Protein AF-B7G4I9-F1 (afdb_monomer_lite)

pLDDT: mean 81.18, std 22.66, range [31.83, 98.69]

Structure (mmCIF, N/CA/C/O backbone):
data_AF-B7G4I9-F1
#
_entry.id   AF-B7G4I9-F1
#
loop_
_atom_site.group_PDB
_atom_site.id
_atom_site.type_symbol
_atom_site.label_atom_id
_atom_site.label_alt_id
_atom_site.label_comp_id
_atom_site.label_asym_id
_atom_site.label_entity_id
_atom_site.label_seq_id
_atom_site.pdbx_PDB_ins_code
_atom_site.Cartn_x
_atom_site.Cartn_y
_atom_site.Cartn_z
_atom_site.occupancy
_atom_site.B_iso_or_equiv
_atom_site.auth_seq_id
_atom_site.auth_comp_id
_atom_site.auth_asym_id
_atom_site.auth_atom_id
_atom_site.pdbx_PDB_model_num
ATOM 1 N N . VAL A 1 1 ? 1.078 -24.962 -14.896 1.00 43.16 1 VAL A N 1
ATOM 2 C CA . VAL A 1 1 ? 1.501 -23.550 -15.041 1.00 43.16 1 VAL A CA 1
ATOM 3 C C . VAL A 1 1 ? 2.327 -23.200 -13.811 1.00 43.16 1 VAL A C 1
ATOM 5 O O . VAL A 1 1 ? 1.809 -22.652 -12.850 1.00 43.16 1 VAL A O 1
ATOM 8 N N . GLN A 1 2 ? 3.568 -23.675 -13.799 1.00 47.50 2 GLN A N 1
ATOM 9 C CA . GLN A 1 2 ? 4.625 -23.309 -12.852 1.00 47.50 2 GLN A CA 1
ATOM 10 C C . GLN A 1 2 ? 5.621 -22.453 -13.649 1.00 47.50 2 GLN A C 1
ATOM 12 O O . GLN A 1 2 ? 5.645 -22.581 -14.870 1.00 47.50 2 GLN A O 1
ATOM 17 N N . ASP A 1 3 ? 6.366 -21.581 -12.974 1.00 49.75 3 ASP A N 1
ATOM 18 C CA . ASP A 1 3 ? 7.428 -20.715 -13.525 1.00 49.75 3 ASP A CA 1
ATOM 19 C C . ASP A 1 3 ? 7.000 -19.324 -14.015 1.00 49.75 3 ASP A C 1
ATOM 21 O O . ASP A 1 3 ? 7.321 -18.881 -15.114 1.00 49.75 3 ASP A O 1
ATOM 25 N N . ARG A 1 4 ? 6.317 -18.570 -13.147 1.00 57.78 4 ARG A N 1
ATOM 26 C CA . ARG A 1 4 ? 6.588 -17.127 -13.076 1.00 57.78 4 ARG A CA 1
ATOM 27 C C . ARG A 1 4 ? 7.514 -16.929 -11.882 1.00 57.78 4 ARG A C 1
ATOM 29 O O . ARG A 1 4 ? 7.086 -17.221 -10.766 1.00 57.78 4 ARG A O 1
ATOM 36 N N . ASP A 1 5 ? 8.748 -16.481 -12.116 1.00 70.38 5 ASP A N 1
ATOM 37 C CA . ASP A 1 5 ? 9.688 -16.072 -11.063 1.00 70.38 5 ASP A CA 1
ATOM 38 C C . ASP A 1 5 ? 9.127 -14.833 -10.358 1.00 70.38 5 ASP A C 1
ATOM 40 O O . ASP A 1 5 ? 9.425 -13.685 -10.681 1.00 70.38 5 ASP A O 1
ATOM 44 N N . ALA A 1 6 ? 8.210 -15.089 -9.432 1.00 77.56 6 ALA A N 1
ATOM 45 C CA . ALA A 1 6 ? 7.468 -14.087 -8.702 1.00 77.56 6 ALA A CA 1
ATOM 46 C C . ALA A 1 6 ? 7.761 -14.251 -7.215 1.00 77.56 6 ALA A C 1
ATOM 48 O O . ALA A 1 6 ? 7.546 -15.324 -6.643 1.00 77.56 6 ALA A O 1
ATOM 49 N N . ILE A 1 7 ? 8.205 -13.177 -6.566 1.00 86.94 7 ILE A N 1
ATOM 50 C CA . ILE A 1 7 ? 8.358 -13.164 -5.111 1.00 86.94 7 ILE A CA 1
ATOM 51 C C . ILE A 1 7 ? 7.069 -12.616 -4.515 1.00 86.94 7 ILE A C 1
ATOM 53 O O . ILE A 1 7 ? 6.630 -11.518 -4.857 1.00 86.94 7 ILE A O 1
ATOM 57 N N . LYS A 1 8 ? 6.474 -13.384 -3.601 1.00 91.81 8 LYS A N 1
ATOM 58 C CA . LYS A 1 8 ? 5.263 -12.996 -2.878 1.00 91.81 8 LYS A CA 1
ATOM 59 C C . LYS A 1 8 ? 5.568 -12.716 -1.419 1.00 91.81 8 LYS A C 1
ATOM 61 O O . LYS A 1 8 ? 6.293 -13.478 -0.777 1.00 91.81 8 LYS A O 1
ATOM 66 N N . LYS A 1 9 ? 4.990 -11.644 -0.885 1.00 94.25 9 LYS A N 1
ATOM 67 C CA . LYS A 1 9 ? 5.082 -11.314 0.536 1.00 94.25 9 LYS A CA 1
ATOM 68 C C . LYS A 1 9 ? 3.826 -10.613 1.029 1.00 94.25 9 LYS A C 1
ATOM 70 O O . LYS A 1 9 ? 3.334 -9.688 0.393 1.00 94.25 9 LYS A O 1
ATOM 75 N N . THR A 1 10 ? 3.370 -11.023 2.206 1.00 97.44 10 THR A N 1
ATOM 76 C CA . THR A 1 10 ? 2.261 -10.392 2.922 1.00 97.44 10 THR A CA 1
ATOM 77 C C . THR A 1 10 ? 2.801 -9.564 4.079 1.00 97.44 10 THR A C 1
ATOM 79 O O . THR A 1 10 ? 3.671 -10.013 4.829 1.00 97.44 10 THR A O 1
ATOM 82 N N . PHE A 1 11 ? 2.275 -8.356 4.227 1.00 97.88 11 PHE A N 1
ATOM 83 C CA . PHE A 1 11 ? 2.570 -7.437 5.315 1.00 97.88 11 PHE A CA 1
ATOM 84 C C . PHE A 1 11 ? 1.297 -7.175 6.111 1.00 97.88 11 PHE A C 1
ATOM 86 O O . PHE A 1 11 ? 0.255 -6.857 5.541 1.00 97.88 11 PHE A O 1
ATOM 93 N N . GLN A 1 12 ? 1.404 -7.292 7.432 1.00 98.38 12 GLN A N 1
ATOM 94 C CA . GLN A 1 12 ? 0.330 -6.989 8.367 1.00 98.38 12 GLN A CA 1
ATOM 95 C C . GLN A 1 12 ? 0.708 -5.751 9.178 1.00 98.38 12 GLN A C 1
ATOM 97 O O . GLN A 1 12 ? 1.764 -5.716 9.810 1.00 98.38 12 GLN A O 1
ATOM 102 N N . PHE A 1 13 ? -0.165 -4.752 9.169 1.00 98.12 13 PHE A N 1
ATOM 103 C CA . PHE A 1 13 ? -0.029 -3.508 9.920 1.00 98.12 13 PHE A CA 1
ATOM 104 C C . PHE A 1 13 ? -1.080 -3.443 11.036 1.00 98.12 13 PHE A C 1
ATOM 106 O O . PHE A 1 13 ? -1.977 -4.289 11.110 1.00 98.12 13 PHE A O 1
ATOM 113 N N . ALA A 1 14 ? -0.975 -2.447 11.920 1.00 98.31 14 ALA A N 1
ATOM 114 C CA . ALA A 1 14 ? -1.944 -2.288 13.007 1.00 98.31 14 ALA A CA 1
ATOM 115 C C . ALA A 1 14 ? -3.305 -1.769 12.507 1.00 98.31 14 ALA A C 1
ATOM 117 O O . ALA A 1 14 ? -4.344 -2.147 13.039 1.00 98.31 14 ALA A O 1
ATOM 118 N N . ASP A 1 15 ? -3.305 -0.929 11.469 1.00 97.88 15 ASP A N 1
ATOM 119 C CA . ASP A 1 15 ? -4.496 -0.279 10.923 1.00 97.88 15 ASP A CA 1
ATOM 120 C C . ASP A 1 15 ? -4.323 0.058 9.427 1.00 97.88 15 ASP A C 1
ATOM 122 O O . ASP A 1 15 ? -3.248 -0.116 8.842 1.00 97.88 15 ASP A O 1
ATOM 126 N N . PHE A 1 16 ? -5.404 0.530 8.800 1.00 98.38 16 PHE A N 1
ATOM 127 C CA . PHE A 1 16 ? -5.409 0.934 7.391 1.00 98.38 16 PHE A CA 1
ATOM 128 C C . PHE A 1 16 ? -4.489 2.129 7.101 1.00 98.38 16 PHE A C 1
ATOM 130 O O . PHE A 1 16 ? -3.867 2.175 6.044 1.00 98.38 16 PHE A O 1
ATOM 137 N N . SER A 1 17 ? -4.364 3.083 8.028 1.00 98.62 17 SER A N 1
ATOM 138 C CA . SER A 1 17 ? -3.535 4.278 7.827 1.00 98.62 17 SER A CA 1
ATOM 139 C C . SER A 1 17 ? -2.062 3.899 7.660 1.00 98.62 17 SER A C 1
ATOM 141 O O . SER A 1 17 ? -1.382 4.380 6.752 1.00 98.62 17 SER A O 1
ATOM 143 N N . GLN A 1 18 ? -1.577 2.961 8.475 1.00 98.69 18 GLN A N 1
ATOM 144 C CA . GLN A 1 18 ? -0.210 2.450 8.385 1.00 98.69 18 GLN A CA 1
ATOM 145 C C . GLN A 1 18 ? 0.033 1.648 7.102 1.00 98.69 18 GLN A C 1
ATOM 147 O O . GLN A 1 18 ? 1.062 1.852 6.449 1.00 98.69 18 GLN A O 1
ATOM 152 N N . ALA A 1 19 ? -0.917 0.791 6.712 1.00 98.56 19 ALA A N 1
ATOM 153 C CA . ALA A 1 19 ? -0.854 0.057 5.449 1.00 98.56 19 ALA A CA 1
ATOM 154 C C . ALA A 1 19 ? -0.799 1.014 4.246 1.00 98.56 19 ALA A C 1
ATOM 156 O O . ALA A 1 19 ? 0.082 0.897 3.391 1.00 98.56 19 ALA A O 1
ATOM 157 N N . TRP A 1 20 ? -1.669 2.026 4.225 1.00 98.44 20 TRP A N 1
ATOM 158 C CA . TRP A 1 20 ? -1.711 3.019 3.157 1.00 98.44 20 TRP A CA 1
ATOM 159 C C . TRP A 1 20 ? -0.454 3.895 3.107 1.00 98.44 20 TRP A C 1
ATOM 161 O O . TRP A 1 20 ? 0.060 4.191 2.026 1.00 98.44 20 TRP A O 1
ATOM 171 N N . ALA A 1 21 ? 0.096 4.274 4.263 1.00 98.50 21 ALA A N 1
ATOM 172 C CA . ALA A 1 21 ? 1.342 5.031 4.334 1.00 98.50 21 ALA A CA 1
ATOM 173 C C . ALA A 1 21 ? 2.531 4.225 3.786 1.00 98.50 21 ALA A C 1
ATOM 175 O O . ALA A 1 21 ? 3.402 4.784 3.116 1.00 98.50 21 ALA A O 1
ATOM 176 N N . PHE A 1 22 ? 2.570 2.917 4.057 1.00 98.31 22 PHE A N 1
ATOM 177 C CA . PHE A 1 22 ? 3.546 2.010 3.458 1.00 98.31 22 PHE A CA 1
ATOM 178 C C . PHE A 1 22 ? 3.382 1.954 1.933 1.00 98.31 22 PHE A C 1
ATOM 180 O O . PHE A 1 22 ? 4.339 2.257 1.221 1.00 98.31 22 PHE A O 1
ATOM 187 N N . MET A 1 23 ? 2.170 1.678 1.438 1.00 98.00 23 MET A N 1
ATOM 188 C CA . MET A 1 23 ? 1.883 1.604 -0.001 1.00 98.00 23 MET A CA 1
ATOM 189 C C . MET A 1 23 ? 2.228 2.911 -0.726 1.00 98.00 23 MET A C 1
ATOM 191 O O . MET A 1 23 ? 2.899 2.882 -1.753 1.00 98.00 23 MET A O 1
ATOM 195 N N . SER A 1 24 ? 1.861 4.064 -0.163 1.00 98.19 24 SER A N 1
ATOM 196 C CA . SER A 1 24 ? 2.142 5.379 -0.757 1.00 98.19 24 SER A CA 1
ATOM 197 C C . SER A 1 24 ? 3.642 5.622 -0.951 1.00 98.19 24 SER A C 1
ATOM 199 O O . SER A 1 24 ? 4.061 6.097 -2.003 1.00 98.19 24 SER A O 1
ATOM 201 N N . ARG A 1 25 ? 4.479 5.259 0.033 1.00 98.00 25 ARG A N 1
ATOM 202 C CA . ARG A 1 25 ? 5.943 5.371 -0.108 1.00 98.00 25 ARG A CA 1
ATOM 203 C C . ARG A 1 25 ? 6.498 4.371 -1.119 1.00 98.00 25 ARG A C 1
ATOM 205 O O . ARG A 1 25 ? 7.378 4.728 -1.898 1.00 98.00 25 ARG A O 1
ATOM 212 N N . SER A 1 26 ? 5.981 3.143 -1.119 1.00 96.69 26 SER A N 1
ATOM 213 C CA . SER A 1 26 ? 6.368 2.116 -2.088 1.00 96.69 26 SER A CA 1
ATOM 214 C C . SER A 1 26 ? 6.030 2.517 -3.525 1.00 96.69 26 SER A C 1
ATOM 216 O O . SER A 1 26 ? 6.851 2.284 -4.402 1.00 96.69 26 SER A O 1
ATOM 218 N N . ALA A 1 27 ? 4.891 3.176 -3.765 1.00 96.25 27 ALA A N 1
ATOM 219 C CA . ALA A 1 27 ? 4.502 3.661 -5.091 1.00 96.25 27 ALA A CA 1
ATOM 220 C C . ALA A 1 27 ? 5.491 4.699 -5.648 1.00 96.25 27 ALA A C 1
ATOM 222 O O . ALA A 1 27 ? 5.883 4.615 -6.806 1.00 96.25 27 ALA A O 1
ATOM 223 N 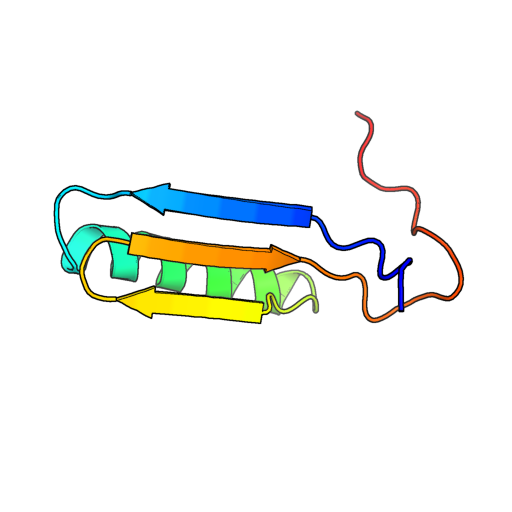N . LEU A 1 28 ? 5.962 5.632 -4.810 1.00 96.94 28 LEU A N 1
ATOM 224 C CA . LEU A 1 28 ? 6.976 6.615 -5.217 1.00 96.94 28 LEU A CA 1
ATOM 225 C C . LEU A 1 28 ? 8.305 5.950 -5.599 1.00 96.94 28 LEU A C 1
ATOM 227 O O . LEU A 1 28 ? 8.981 6.393 -6.527 1.00 96.94 28 LEU A O 1
ATOM 231 N N . LEU A 1 29 ? 8.691 4.896 -4.875 1.00 93.69 29 LEU A N 1
ATOM 232 C CA . LEU A 1 29 ? 9.901 4.141 -5.186 1.00 93.69 29 LEU A CA 1
ATOM 233 C C . LEU A 1 29 ? 9.735 3.317 -6.469 1.00 93.69 29 LEU A C 1
ATOM 235 O O . LEU A 1 29 ? 10.638 3.330 -7.298 1.00 93.69 29 LEU A O 1
ATOM 239 N N . ALA A 1 30 ? 8.592 2.648 -6.629 1.00 91.88 30 ALA A N 1
ATOM 240 C CA . ALA A 1 30 ? 8.246 1.881 -7.821 1.00 91.88 30 ALA A CA 1
ATOM 241 C C . ALA A 1 30 ? 8.309 2.752 -9.083 1.00 91.88 30 ALA A C 1
ATOM 243 O O . ALA A 1 30 ? 8.945 2.362 -10.056 1.00 91.88 30 ALA A O 1
ATOM 244 N N . GLU A 1 31 ? 7.758 3.967 -9.022 1.00 92.50 31 GLU A N 1
ATOM 245 C CA . GLU A 1 31 ? 7.809 4.927 -10.128 1.00 92.50 31 GLU A CA 1
ATOM 246 C C . GLU A 1 31 ? 9.243 5.366 -10.444 1.00 92.50 31 GLU A C 1
ATOM 248 O O . GLU A 1 31 ? 9.674 5.350 -11.592 1.00 92.50 31 GLU A O 1
ATOM 253 N N . LYS A 1 32 ? 10.036 5.695 -9.416 1.00 93.94 32 LYS A N 1
ATOM 254 C CA . LYS A 1 32 ? 11.450 6.057 -9.603 1.00 93.94 32 LYS A CA 1
ATOM 255 C C . LYS A 1 32 ? 12.270 4.921 -10.229 1.00 93.94 32 LYS A C 1
ATOM 257 O O . LYS A 1 32 ? 13.275 5.189 -10.885 1.00 93.94 32 LYS A O 1
ATOM 262 N N . MET A 1 33 ? 11.895 3.675 -9.958 1.00 90.25 33 MET A N 1
ATOM 263 C CA . MET A 1 33 ? 12.565 2.478 -10.463 1.00 90.25 33 MET A CA 1
ATOM 264 C C . MET A 1 33 ? 12.004 1.989 -11.803 1.00 90.25 33 MET A C 1
ATOM 266 O O . MET A 1 33 ? 12.555 1.029 -12.332 1.00 90.25 33 MET A O 1
ATOM 270 N N . ASP A 1 34 ? 10.941 2.618 -12.317 1.00 89.12 34 ASP A N 1
ATOM 271 C CA . ASP A 1 34 ? 10.152 2.135 -13.458 1.00 89.12 34 ASP A CA 1
ATOM 272 C C . ASP A 1 34 ? 9.782 0.645 -13.316 1.00 89.12 34 ASP A C 1
ATOM 274 O O . ASP A 1 34 ? 9.937 -0.176 -14.219 1.00 89.12 34 ASP A O 1
ATOM 278 N N . HIS A 1 35 ? 9.384 0.263 -12.098 1.00 87.19 35 HIS A N 1
ATOM 279 C CA . HIS A 1 35 ? 9.103 -1.120 -11.74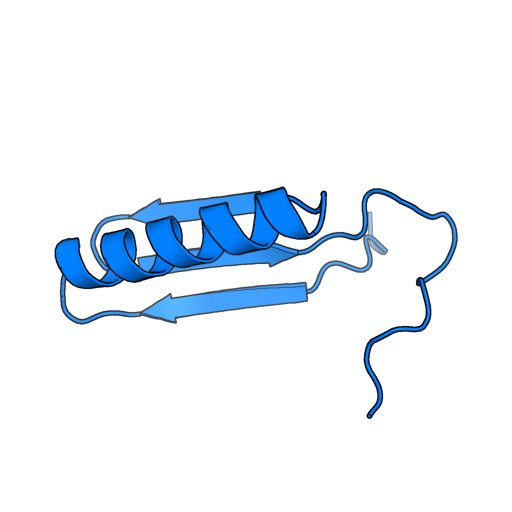3 1.00 87.19 35 HIS A CA 1
ATOM 280 C C . HIS A 1 35 ? 7.931 -1.210 -10.770 1.00 87.19 35 HIS A C 1
ATOM 282 O O . HIS A 1 35 ? 8.077 -1.007 -9.559 1.00 87.19 35 HIS A O 1
ATOM 288 N N . HIS A 1 36 ? 6.754 -1.531 -11.303 1.00 91.62 36 HIS A N 1
ATOM 289 C CA . HIS A 1 36 ? 5.506 -1.515 -10.546 1.00 91.62 36 HIS A CA 1
ATOM 290 C C . HIS A 1 36 ? 5.174 -2.893 -9.954 1.00 91.62 36 HIS A C 1
ATOM 292 O O . HIS A 1 36 ? 5.243 -3.902 -10.657 1.00 91.62 36 HIS A O 1
ATOM 298 N N . PRO A 1 37 ? 4.795 -2.965 -8.664 1.00 92.06 37 PRO A N 1
ATOM 299 C CA . PRO A 1 37 ? 4.337 -4.205 -8.055 1.00 92.06 37 PRO A CA 1
ATOM 300 C C . PRO A 1 37 ? 2.911 -4.556 -8.489 1.00 92.06 37 PRO A C 1
ATOM 302 O O . PRO A 1 37 ? 2.085 -3.677 -8.735 1.00 92.06 37 PRO A O 1
ATOM 305 N N . GLU A 1 38 ? 2.575 -5.841 -8.428 1.00 93.12 38 GLU A N 1
ATOM 306 C CA . GLU A 1 38 ? 1.187 -6.264 -8.269 1.00 93.12 38 GLU A CA 1
ATOM 307 C C . GLU A 1 38 ? 0.887 -6.365 -6.772 1.00 93.12 38 GLU A C 1
ATOM 309 O O . GLU A 1 38 ? 1.638 -6.989 -6.019 1.00 93.12 38 GLU A O 1
ATOM 314 N N . TRP A 1 39 ? -0.205 -5.768 -6.304 1.00 95.62 39 TRP A N 1
ATOM 315 C CA . TRP A 1 39 ? -0.590 -5.884 -4.899 1.00 95.62 39 TRP A CA 1
ATOM 316 C C . TRP A 1 39 ? -2.098 -5.960 -4.686 1.00 95.62 39 TRP A C 1
ATOM 318 O O . TRP A 1 39 ? -2.899 -5.585 -5.542 1.00 95.62 39 TRP A O 1
ATOM 328 N N . PHE A 1 40 ? -2.473 -6.430 -3.505 1.00 97.38 40 PHE A N 1
ATOM 329 C CA . PHE A 1 40 ? -3.834 -6.443 -2.995 1.00 97.38 40 PHE A CA 1
ATOM 330 C C . PHE A 1 40 ? -3.821 -5.909 -1.563 1.00 97.38 40 PHE A C 1
ATOM 332 O O . PHE A 1 40 ? -2.976 -6.299 -0.758 1.00 97.38 40 PHE A O 1
ATOM 339 N N . ASN A 1 41 ? -4.740 -5.002 -1.235 1.00 98.06 41 ASN A N 1
ATOM 340 C CA . ASN A 1 41 ? -4.866 -4.451 0.110 1.00 98.06 41 ASN A CA 1
ATOM 341 C C . ASN A 1 41 ? -6.296 -4.604 0.627 1.00 98.06 41 ASN A C 1
ATOM 343 O O . ASN A 1 41 ? -7.251 -4.223 -0.046 1.00 98.06 41 ASN A O 1
ATOM 347 N N . VAL A 1 42 ? -6.420 -5.114 1.854 1.00 98.25 42 VAL A N 1
ATOM 348 C CA . VAL A 1 42 ? -7.663 -5.125 2.631 1.00 98.25 42 VAL A CA 1
ATOM 349 C C . VAL A 1 42 ? -7.343 -4.627 4.030 1.00 98.25 42 VAL A C 1
ATOM 351 O O . VAL A 1 42 ? -6.632 -5.285 4.787 1.00 98.25 42 VAL A O 1
ATOM 354 N N . TYR A 1 43 ? -7.880 -3.456 4.377 1.00 97.88 43 TYR A N 1
ATOM 355 C CA . TYR A 1 43 ? -7.646 -2.796 5.662 1.00 97.88 43 TYR A CA 1
ATOM 356 C C . TYR A 1 43 ? -6.142 -2.728 5.998 1.00 97.88 43 TYR A C 1
ATOM 358 O O . TYR A 1 43 ? -5.380 -2.058 5.303 1.00 97.88 43 TYR A O 1
ATOM 366 N N . SER A 1 44 ? -5.699 -3.429 7.037 1.00 97.75 44 SER A N 1
ATOM 367 C CA . SER A 1 44 ? -4.323 -3.412 7.522 1.00 97.75 44 SER A CA 1
ATOM 368 C C . SER A 1 44 ? -3.420 -4.491 6.910 1.00 97.75 44 SER A C 1
ATOM 370 O O . SER A 1 44 ? -2.261 -4.603 7.306 1.00 97.75 44 SER A O 1
ATOM 372 N N . THR A 1 45 ? -3.909 -5.265 5.940 1.00 98.31 45 THR A N 1
ATOM 373 C CA . THR A 1 45 ? -3.144 -6.319 5.259 1.00 98.31 45 THR A CA 1
ATOM 374 C C . THR A 1 45 ? -2.799 -5.901 3.833 1.00 98.31 45 THR A C 1
ATOM 376 O O . THR A 1 45 ? -3.673 -5.470 3.079 1.00 98.31 45 THR A O 1
ATOM 379 N N . VAL A 1 46 ? -1.530 -6.039 3.445 1.00 98.38 46 VAL A N 1
ATOM 380 C CA . VAL A 1 46 ? -1.047 -5.786 2.079 1.00 98.38 46 VAL A CA 1
ATOM 381 C C . VAL A 1 46 ? -0.317 -7.022 1.570 1.00 98.38 46 VAL A C 1
ATOM 383 O O . VAL A 1 46 ? 0.705 -7.421 2.124 1.00 98.38 46 VAL A O 1
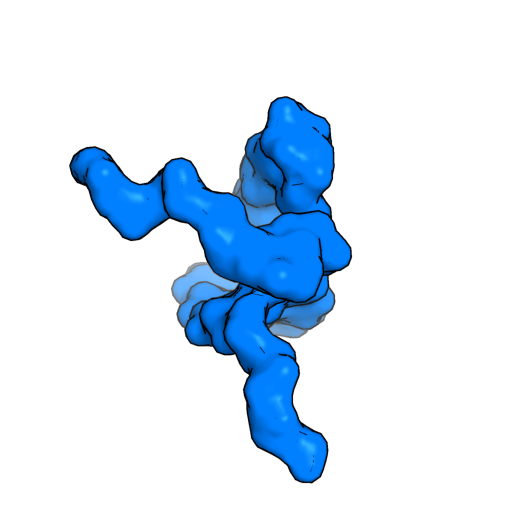ATOM 386 N N . GLU A 1 47 ? -0.821 -7.616 0.500 1.00 98.00 47 GLU A N 1
ATOM 387 C CA . GLU A 1 47 ? -0.175 -8.706 -0.225 1.00 98.00 47 GLU A CA 1
ATOM 388 C C . GLU A 1 47 ? 0.511 -8.146 -1.463 1.00 98.00 47 GLU A C 1
ATOM 390 O O . GLU A 1 47 ? -0.111 -7.430 -2.242 1.00 98.00 47 GLU A O 1
ATOM 395 N N . ILE A 1 48 ? 1.790 -8.459 -1.647 1.00 95.38 48 ILE A N 1
ATOM 396 C CA . ILE A 1 48 ? 2.601 -7.952 -2.753 1.00 95.38 48 ILE A CA 1
ATOM 397 C C . ILE A 1 48 ? 3.175 -9.130 -3.522 1.00 95.38 48 ILE A C 1
ATOM 399 O O . ILE A 1 48 ? 3.765 -10.040 -2.936 1.00 95.38 48 ILE A O 1
ATOM 403 N N . THR A 1 49 ? 3.032 -9.074 -4.838 1.00 91.81 49 THR A N 1
ATOM 404 C CA . THR A 1 49 ? 3.701 -9.939 -5.800 1.00 91.81 49 THR A CA 1
ATOM 405 C C . THR A 1 49 ? 4.614 -9.067 -6.656 1.00 91.81 49 THR A C 1
ATOM 407 O O . THR A 1 49 ? 4.158 -8.170 -7.362 1.00 91.81 49 THR A O 1
ATOM 410 N N . LEU A 1 50 ? 5.918 -9.316 -6.579 1.00 84.69 50 LEU A N 1
ATOM 411 C CA . LEU A 1 50 ? 6.903 -8.694 -7.456 1.00 84.69 50 LEU A CA 1
ATOM 412 C C . LEU A 1 50 ? 7.249 -9.672 -8.570 1.00 84.69 50 LEU A C 1
ATOM 414 O O . LEU A 1 50 ? 7.641 -10.808 -8.298 1.00 84.69 50 LEU A O 1
ATOM 418 N N . MET A 1 51 ? 7.102 -9.212 -9.806 1.00 76.25 51 MET A N 1
ATOM 419 C CA . MET A 1 51 ? 7.493 -9.924 -11.015 1.00 76.25 51 MET A CA 1
ATOM 420 C C . MET A 1 51 ? 8.327 -8.976 -11.863 1.00 76.25 51 MET A C 1
ATOM 422 O O . MET A 1 51 ? 7.897 -7.861 -12.141 1.00 76.25 51 MET A O 1
ATOM 426 N N . THR A 1 52 ? 9.503 -9.409 -12.305 1.00 64.00 52 THR A N 1
ATOM 427 C CA . THR A 1 52 ? 10.253 -8.695 -13.343 1.00 64.00 52 THR A CA 1
ATOM 428 C C . THR A 1 52 ? 9.523 -8.871 -14.667 1.00 64.00 52 THR A C 1
ATOM 430 O O . THR A 1 52 ? 9.684 -9.890 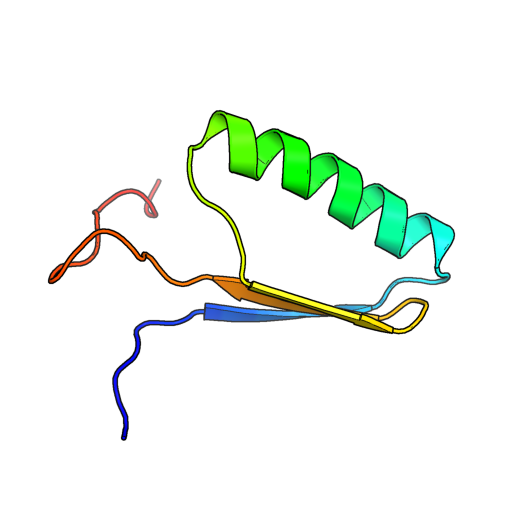-15.330 1.00 64.00 52 THR A O 1
ATOM 433 N N . HIS A 1 53 ? 8.675 -7.903 -15.028 1.00 58.12 53 HIS A N 1
ATOM 434 C CA . HIS A 1 53 ? 8.009 -7.899 -16.334 1.00 58.12 53 HIS A CA 1
ATOM 435 C C . HIS A 1 53 ? 9.025 -7.747 -17.483 1.00 58.12 53 HIS A C 1
ATOM 437 O O . HIS A 1 53 ? 8.799 -8.259 -18.574 1.00 58.12 53 HIS A O 1
ATOM 443 N N . ASP A 1 54 ? 10.191 -7.156 -17.208 1.00 43.69 54 ASP A N 1
ATOM 444 C CA . ASP A 1 54 ? 11.345 -7.184 -18.102 1.00 43.69 54 ASP A CA 1
ATOM 445 C C . ASP A 1 54 ? 12.320 -8.269 -17.670 1.00 43.69 54 ASP A C 1
ATOM 447 O O . ASP A 1 54 ? 13.177 -8.070 -16.807 1.00 43.69 54 ASP A O 1
ATOM 451 N N . CYS A 1 55 ? 12.129 -9.446 -18.258 1.00 42.59 55 CYS A N 1
ATOM 452 C CA . CYS A 1 55 ? 13.127 -10.167 -19.046 1.00 42.59 55 CYS A CA 1
ATOM 453 C C . CYS A 1 55 ? 12.724 -11.647 -19.111 1.00 42.59 55 CYS A C 1
ATOM 455 O O . CYS A 1 55 ? 12.425 -12.270 -18.093 1.00 42.59 55 CYS A O 1
ATOM 457 N N . GLY A 1 56 ? 12.878 -12.274 -20.278 1.00 44.09 56 GLY A N 1
ATOM 458 C CA . GLY A 1 56 ? 13.230 -13.695 -20.340 1.00 44.09 56 GLY A CA 1
ATOM 459 C C . GLY A 1 56 ? 14.618 -13.951 -19.728 1.00 44.09 56 GLY A C 1
ATOM 460 O O . GLY A 1 56 ? 15.502 -14.447 -20.416 1.00 44.09 56 GLY A O 1
ATOM 461 N N . GLY A 1 57 ? 14.840 -13.563 -18.470 1.00 35.59 57 GLY A N 1
ATOM 462 C CA . GLY A 1 57 ? 16.135 -13.629 -17.802 1.00 35.59 57 GLY A CA 1
ATOM 463 C C . GLY A 1 57 ? 16.268 -12.616 -16.670 1.00 35.59 57 GLY A C 1
ATOM 464 O O . GLY A 1 57 ? 16.476 -11.438 -16.913 1.00 35.59 57 GLY A O 1
ATOM 465 N N . VAL A 1 58 ? 16.179 -13.100 -15.433 1.00 43.69 58 VAL A N 1
ATOM 466 C CA . VAL A 1 58 ? 16.623 -12.452 -14.187 1.00 43.69 58 VAL A CA 1
ATOM 467 C C . VAL A 1 58 ? 17.655 -11.339 -14.430 1.00 43.69 58 VAL A C 1
ATOM 469 O O . VAL A 1 58 ? 18.811 -11.613 -14.749 1.00 43.69 58 VAL A O 1
ATOM 472 N N . SER A 1 59 ? 17.255 -10.077 -14.257 1.00 42.34 59 SER A N 1
ATOM 473 C CA . SER A 1 59 ? 18.219 -8.978 -14.200 1.00 42.34 59 SER A CA 1
ATOM 474 C C . SER A 1 59 ? 18.979 -9.069 -12.872 1.00 42.34 59 SER A C 1
ATOM 476 O O . SER A 1 59 ? 18.414 -8.885 -11.791 1.00 42.34 59 SER A O 1
ATOM 478 N N . GLU A 1 60 ? 20.265 -9.414 -12.953 1.00 46.53 60 GLU A N 1
ATOM 479 C CA . GLU A 1 60 ? 21.241 -9.426 -11.859 1.00 46.53 60 GLU A CA 1
ATOM 480 C C . GLU A 1 60 ? 21.360 -8.047 -11.182 1.00 46.53 60 GLU A C 1
ATOM 482 O O . GLU A 1 60 ? 22.267 -7.282 -11.494 1.00 46.53 60 GLU A O 1
ATOM 487 N N . LYS A 1 61 ? 20.489 -7.710 -10.223 1.00 45.78 61 LYS A N 1
ATOM 488 C CA . LYS A 1 61 ? 20.730 -6.590 -9.283 1.00 45.78 61 LYS A CA 1
ATOM 489 C C . LYS A 1 61 ? 20.176 -6.800 -7.869 1.00 45.78 61 LYS A C 1
ATOM 491 O O . LYS A 1 61 ? 19.803 -5.842 -7.201 1.00 45.78 61 LYS A O 1
ATOM 496 N N . VAL A 1 62 ? 20.179 -8.034 -7.357 1.00 40.09 62 VAL A N 1
ATOM 497 C CA . VAL A 1 62 ? 19.907 -8.288 -5.924 1.00 40.09 62 VAL A CA 1
ATOM 498 C C . VAL A 1 62 ? 20.927 -9.257 -5.321 1.00 40.09 62 VAL A C 1
ATOM 500 O O . VAL A 1 62 ? 20.570 -10.341 -4.873 1.00 40.09 62 VAL A O 1
ATOM 503 N N . LYS A 1 63 ? 22.210 -8.869 -5.311 1.00 33.06 63 LYS A N 1
ATOM 504 C CA . LYS A 1 63 ? 23.215 -9.327 -4.331 1.00 33.06 63 LYS A CA 1
ATOM 505 C C . LYS A 1 63 ? 24.294 -8.252 -4.152 1.00 33.06 63 LYS A C 1
ATOM 507 O O . LYS A 1 63 ? 25.262 -8.216 -4.905 1.00 33.06 63 LYS A O 1
ATOM 512 N N . SER A 1 64 ? 24.124 -7.405 -3.143 1.00 31.83 64 SER A N 1
ATOM 513 C CA . SER A 1 64 ? 25.208 -6.703 -2.441 1.00 31.83 64 SER A CA 1
ATOM 514 C C . SER A 1 64 ? 24.734 -6.357 -1.042 1.00 31.83 64 SER A C 1
ATO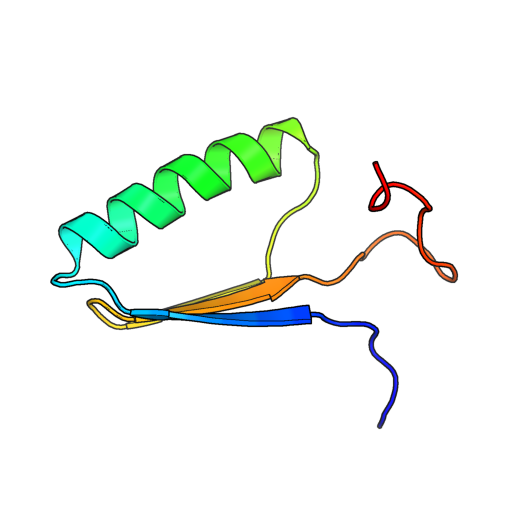M 516 O O . SER A 1 64 ? 23.648 -5.736 -0.974 1.00 31.83 64 SER A O 1
#

InterPro domains:
  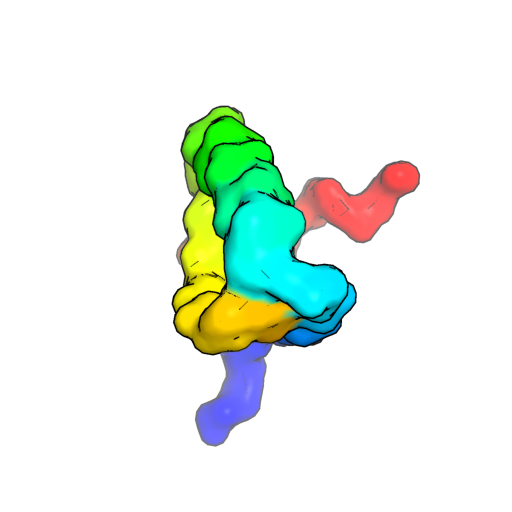IPR001533 Pterin 4 alpha carbinolamine dehydratase [PF01329] (3-61)
  IPR001533 Pterin 4 alpha carbinolamine dehydratase [PTHR12599] (2-61)
  IPR036428 Pterin 4 alpha carbinolamine dehydratase superfamily [G3DSA:3.30.1360.20] (1-62)
  IPR036428 Pterin 4 alpha carbinolamine dehydratase superfamily [SSF55248] (2-61)

Radius of gyration: 13.38 Å; chains: 1; bounding box: 33×30×33 Å

Organism: Phaeodactylum tricornutum (strain CCAP 1055/1) (NCBI:txid556484)

Foldseek 3Di:
DDDQPKDKDKDFDPWQVVQVVVVVVVVVVCVVVVFDWDWDDDIRMIMTIGGPPDDPDDDPDPDD

Sequence (64 aa):
VQDRDAIKKTFQFADFSQAWAFMSRSALLAEKMDHHPEWFNVYSTVEITLMTHDCGGVSEKVKS

Secondary structure (DSSP, 8-state):
-----EEEEEEE-SSHHHHHHHHHHHHHHHHHTT-PPEEEEETTEEEEEEE--S-SS--S----